Protein AF-A0A151SII6-F1 (afdb_monomer_lite)

Sequence (58 aa):
MLDLKVVEKILRTLMERFTYVMVLIKESKDTKTMSIDELQSSLVVHEQMSKRRSIDDK

Secondary structure (DSSP, 8-state):
-HHHHHHHHHHHHHHHH-HHHHHHHHHHS-TTT--HHHHHHHHHHHHHHHHHTTSS--

Organism: Cajanus cajan (NCBI:txid3821)

Foldseek 3Di:
DVFLVVLVVVLVVCCVVPVPVSVVCVVVDPSNPDGPVNVVVVVVVVVVVVVVVVPPPD

Radius of gyration: 12.94 Å; chains: 1; bounding box: 43×18×24 Å

Structure (mmCIF, N/CA/C/O backbone):
data_AF-A0A151SII6-F1
#
_entry.id   AF-A0A151SII6-F1
#
loop_
_atom_site.group_PDB
_atom_site.id
_atom_site.type_symbol
_atom_site.label_atom_id
_atom_site.label_alt_id
_atom_site.label_comp_id
_atom_site.label_asym_id
_atom_site.label_entity_id
_atom_site.label_seq_id
_atom_site.pdbx_PDB_ins_code
_atom_site.Cartn_x
_atom_site.Cartn_y
_atom_site.Cartn_z
_atom_site.occupancy
_atom_site.B_iso_or_equiv
_atom_site.auth_seq_id
_atom_site.auth_comp_id
_atom_site.auth_asym_id
_atom_site.auth_atom_id
_atom_site.pdbx_PDB_model_num
ATOM 1 N N . MET A 1 1 ? -13.116 3.081 9.212 1.00 58.84 1 MET A N 1
ATOM 2 C CA . MET A 1 1 ? -13.498 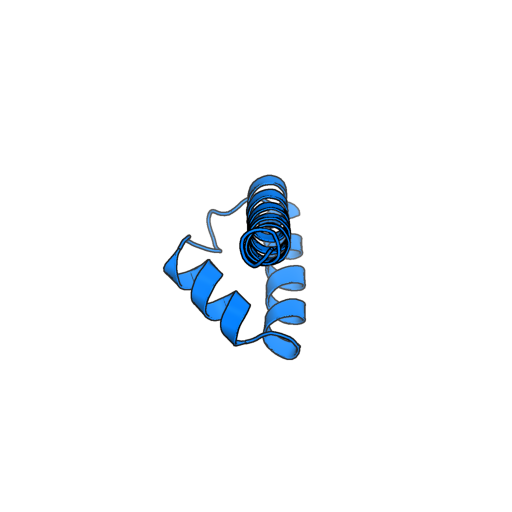1.740 8.688 1.00 58.84 1 MET A CA 1
ATOM 3 C C . MET A 1 1 ? -13.399 1.625 7.161 1.00 58.84 1 MET A C 1
ATOM 5 O O . MET A 1 1 ? -13.347 0.502 6.673 1.00 58.84 1 MET A O 1
ATOM 9 N N . LEU A 1 2 ? -13.364 2.727 6.397 1.00 71.75 2 LEU A N 1
ATOM 10 C CA . LEU A 1 2 ? -13.145 2.687 4.941 1.00 71.75 2 LEU A CA 1
ATOM 11 C C . LEU A 1 2 ? -11.693 2.338 4.584 1.00 71.75 2 LEU A C 1
ATOM 13 O O . LEU A 1 2 ? -11.459 1.630 3.610 1.00 71.75 2 LEU A O 1
ATOM 17 N N . ASP A 1 3 ? -10.745 2.749 5.423 1.00 76.25 3 ASP A N 1
ATOM 18 C CA . ASP A 1 3 ? -9.310 2.621 5.170 1.00 76.25 3 ASP A CA 1
ATOM 19 C C . ASP A 1 3 ? -8.844 1.170 5.055 1.00 76.25 3 ASP A C 1
ATOM 21 O O . ASP A 1 3 ? -8.154 0.818 4.104 1.00 76.25 3 ASP A O 1
ATOM 25 N N . LEU A 1 4 ? -9.327 0.295 5.943 1.00 78.88 4 LEU A N 1
ATOM 26 C CA . LEU A 1 4 ? -9.030 -1.141 5.897 1.00 78.88 4 LEU A CA 1
ATOM 27 C C . LEU A 1 4 ? -9.537 -1.796 4.606 1.00 78.88 4 LEU A C 1
ATOM 29 O O . LEU A 1 4 ? -8.801 -2.534 3.959 1.00 78.88 4 LEU A O 1
ATOM 33 N N . LYS A 1 5 ? -10.765 -1.474 4.177 1.00 82.12 5 LYS A N 1
ATOM 34 C CA . LYS A 1 5 ? -11.332 -2.014 2.929 1.00 82.12 5 LYS A CA 1
ATOM 35 C C . LYS A 1 5 ? -10.558 -1.555 1.695 1.00 82.12 5 LYS A C 1
ATOM 37 O O . LYS A 1 5 ? -10.467 -2.295 0.716 1.00 82.12 5 LYS A O 1
ATOM 42 N N . VAL A 1 6 ? -10.033 -0.332 1.718 1.00 84.00 6 VAL A N 1
ATOM 43 C CA . VAL A 1 6 ? -9.208 0.210 0.633 1.00 84.00 6 VAL A CA 1
ATOM 44 C C . VAL A 1 6 ? -7.838 -0.468 0.618 1.00 84.00 6 VAL A C 1
ATOM 46 O O . VAL A 1 6 ? -7.428 -0.946 -0.437 1.00 84.00 6 VAL A O 1
ATOM 49 N N . VAL A 1 7 ? -7.183 -0.602 1.776 1.00 80.12 7 VAL A N 1
ATOM 50 C CA . VAL A 1 7 ? -5.917 -1.339 1.935 1.00 80.12 7 VAL A CA 1
ATOM 51 C C . VAL A 1 7 ? -6.058 -2.785 1.452 1.00 80.12 7 VAL A C 1
ATOM 53 O O . VAL A 1 7 ? -5.242 -3.239 0.654 1.00 80.12 7 VAL A O 1
ATOM 56 N N . GLU A 1 8 ? -7.131 -3.487 1.826 1.00 82.31 8 GLU A N 1
ATOM 57 C CA . GLU A 1 8 ? -7.404 -4.849 1.351 1.00 82.31 8 GLU A CA 1
ATOM 58 C C . GLU A 1 8 ? -7.599 -4.920 -0.169 1.00 82.31 8 GLU A C 1
ATOM 60 O O . GLU A 1 8 ? -7.097 -5.842 -0.813 1.00 82.31 8 GLU A O 1
ATOM 65 N N . LYS A 1 9 ? -8.299 -3.950 -0.774 1.00 85.69 9 LYS A N 1
ATOM 66 C CA . LYS A 1 9 ? -8.459 -3.878 -2.237 1.00 85.69 9 LYS A CA 1
ATOM 67 C C . LYS A 1 9 ? -7.125 -3.653 -2.949 1.00 85.69 9 LYS A C 1
ATOM 69 O O . LYS A 1 9 ? -6.869 -4.293 -3.972 1.00 85.69 9 LYS A O 1
ATOM 74 N N . ILE A 1 10 ? -6.284 -2.767 -2.418 1.00 82.56 10 ILE A N 1
ATOM 75 C CA . ILE A 1 10 ? -4.955 -2.481 -2.970 1.00 82.56 10 ILE A CA 1
ATOM 76 C C . ILE A 1 10 ? -4.072 -3.722 -2.848 1.00 82.56 10 ILE A C 1
ATOM 78 O O . ILE A 1 10 ? -3.522 -4.170 -3.850 1.00 82.56 10 ILE A O 1
ATOM 82 N N . LEU A 1 11 ? -4.002 -4.332 -1.662 1.00 79.19 11 LEU A N 1
ATOM 83 C CA . LEU A 1 11 ? -3.243 -5.560 -1.426 1.00 79.19 11 LEU A CA 1
ATOM 84 C C . LEU A 1 11 ? -3.729 -6.715 -2.300 1.00 79.19 11 LEU A C 1
ATOM 86 O O . LEU A 1 11 ? -2.900 -7.448 -2.821 1.00 79.19 11 LEU A O 1
ATOM 90 N N . ARG A 1 12 ? -5.042 -6.862 -2.524 1.00 82.94 12 ARG A N 1
ATOM 91 C CA . ARG A 1 12 ? -5.594 -7.869 -3.445 1.00 82.94 12 ARG A CA 1
ATOM 92 C C . ARG A 1 12 ? -5.145 -7.630 -4.889 1.00 82.94 12 ARG A C 1
ATOM 94 O O . ARG A 1 12 ? -4.704 -8.565 -5.546 1.00 82.94 12 ARG A O 1
ATOM 101 N N . THR A 1 13 ? -5.188 -6.381 -5.351 1.00 82.75 13 THR A N 1
ATOM 102 C CA . THR A 1 13 ? -4.723 -6.003 -6.700 1.00 82.75 13 THR A CA 1
ATOM 103 C C . THR A 1 13 ? -3.211 -6.212 -6.853 1.00 82.75 13 THR A C 1
ATOM 105 O O . THR A 1 13 ? -2.739 -6.686 -7.885 1.00 82.75 13 THR A O 1
ATOM 108 N N . LEU A 1 14 ? -2.440 -5.886 -5.810 1.00 80.06 14 LEU A N 1
ATOM 109 C CA . LEU A 1 14 ? -1.002 -6.136 -5.751 1.00 80.06 14 LEU A CA 1
ATOM 110 C C . LEU A 1 14 ? -0.692 -7.629 -5.671 1.00 80.06 14 LEU A C 1
ATOM 112 O O . LEU A 1 14 ? 0.270 -8.056 -6.280 1.00 80.06 14 LEU A O 1
ATOM 116 N N . MET A 1 15 ? -1.495 -8.440 -4.987 1.00 76.62 15 MET A N 1
ATOM 117 C CA . MET A 1 15 ? -1.309 -9.892 -4.916 1.00 76.62 15 MET A CA 1
ATOM 118 C C . MET A 1 15 ? -1.454 -10.553 -6.294 1.00 76.62 15 MET A C 1
ATOM 120 O O . MET A 1 15 ? -0.680 -11.455 -6.611 1.00 76.62 15 MET A O 1
ATOM 124 N N . GLU A 1 16 ? -2.387 -10.069 -7.121 1.00 76.38 16 GLU A N 1
ATOM 125 C CA . GLU A 1 16 ? -2.588 -10.541 -8.500 1.00 76.38 16 GLU A CA 1
ATOM 126 C C . GLU A 1 16 ? -1.414 -10.217 -9.436 1.00 76.38 16 GLU A C 1
ATOM 128 O O . GLU A 1 16 ? -1.148 -10.977 -10.362 1.00 76.38 16 GLU A O 1
ATOM 133 N N . ARG A 1 17 ? -0.700 -9.105 -9.213 1.00 75.62 17 ARG A N 1
ATOM 134 C CA . ARG A 1 17 ? 0.391 -8.652 -10.103 1.00 75.62 17 ARG A CA 1
ATOM 135 C C . ARG A 1 17 ? 1.797 -8.841 -9.532 1.00 75.62 17 ARG A C 1
ATOM 137 O O . ARG A 1 17 ? 2.760 -8.939 -10.280 1.00 75.62 17 ARG A O 1
ATOM 144 N N . PHE A 1 18 ? 1.912 -8.868 -8.212 1.00 73.19 18 PHE A N 1
ATOM 145 C CA . PHE A 1 18 ? 3.146 -8.776 -7.436 1.00 73.19 18 PHE A CA 1
ATOM 146 C C . PHE A 1 18 ? 3.012 -9.565 -6.127 1.00 73.19 18 PHE A C 1
ATOM 148 O O . PHE A 1 18 ? 3.106 -9.027 -5.020 1.00 73.19 18 PHE A O 1
ATOM 155 N N . THR A 1 19 ? 2.825 -10.879 -6.249 1.00 75.44 19 THR A N 1
ATOM 156 C CA . THR A 1 19 ? 2.713 -11.805 -5.109 1.00 75.44 19 THR A CA 1
ATOM 157 C C . THR A 1 19 ? 3.925 -11.704 -4.171 1.00 75.44 19 THR A C 1
ATOM 159 O O . THR A 1 19 ? 3.772 -11.790 -2.957 1.00 75.44 19 THR A O 1
ATOM 162 N N . TYR A 1 20 ? 5.112 -11.417 -4.716 1.00 80.44 20 TYR A N 1
ATOM 163 C CA . TYR A 1 20 ? 6.341 -11.181 -3.951 1.00 80.44 20 TYR A CA 1
ATOM 164 C C . TYR A 1 20 ? 6.281 -9.925 -3.064 1.00 80.44 20 TYR A C 1
ATOM 166 O O . TYR A 1 20 ? 6.639 -9.973 -1.889 1.00 80.44 20 TYR A O 1
ATOM 174 N N . VAL A 1 21 ? 5.768 -8.808 -3.592 1.00 74.44 21 VAL A N 1
ATOM 175 C CA . VAL A 1 21 ? 5.622 -7.552 -2.834 1.00 74.44 21 VAL A CA 1
ATOM 176 C C . VAL A 1 21 ? 4.615 -7.734 -1.699 1.00 74.44 21 VAL A C 1
ATOM 178 O O . VAL A 1 21 ? 4.816 -7.222 -0.602 1.00 74.44 21 VAL A O 1
ATOM 181 N N . MET A 1 22 ? 3.556 -8.511 -1.932 1.00 76.12 22 MET A N 1
ATOM 182 C CA . MET A 1 22 ? 2.560 -8.820 -0.908 1.00 76.12 22 MET A CA 1
ATOM 183 C C . MET A 1 22 ? 3.152 -9.628 0.252 1.00 76.12 22 MET A C 1
ATOM 185 O O . MET A 1 22 ? 2.891 -9.292 1.405 1.00 76.12 22 MET A O 1
ATOM 189 N N . VAL A 1 23 ? 3.980 -10.639 -0.040 1.00 76.31 23 VAL A N 1
ATOM 190 C CA . VAL A 1 23 ? 4.704 -11.404 0.988 1.00 76.31 23 VAL A CA 1
ATOM 191 C C . VAL A 1 23 ? 5.636 -10.490 1.778 1.00 76.31 23 VAL A C 1
ATOM 193 O O . VAL A 1 23 ? 5.537 -10.465 2.996 1.00 76.31 23 VAL A O 1
ATOM 196 N N . LEU A 1 24 ? 6.438 -9.655 1.111 1.00 77.56 24 LEU A N 1
ATOM 197 C CA . LEU A 1 24 ? 7.337 -8.704 1.779 1.00 77.56 24 LEU A CA 1
ATOM 198 C C . LEU A 1 24 ? 6.611 -7.720 2.699 1.00 77.56 24 LEU A C 1
ATOM 200 O O . LEU A 1 24 ? 7.063 -7.473 3.816 1.00 77.56 24 LEU A O 1
ATOM 204 N N . ILE A 1 25 ? 5.487 -7.155 2.246 1.00 76.69 25 ILE A N 1
ATOM 205 C CA . ILE A 1 25 ? 4.682 -6.239 3.062 1.00 76.69 25 ILE A CA 1
ATOM 206 C C . ILE A 1 25 ? 4.112 -6.983 4.266 1.00 76.69 25 ILE A C 1
ATOM 208 O O . ILE A 1 25 ? 4.172 -6.461 5.371 1.00 76.69 25 ILE A O 1
ATOM 212 N N . LYS A 1 26 ? 3.596 -8.198 4.060 1.00 73.88 26 LYS A N 1
ATOM 213 C CA . LYS A 1 26 ? 3.005 -9.026 5.115 1.00 73.88 26 LYS A CA 1
ATOM 214 C C . LYS A 1 26 ? 4.039 -9.523 6.128 1.00 73.88 26 LYS A C 1
ATOM 216 O O . LYS A 1 26 ? 3.700 -9.715 7.289 1.00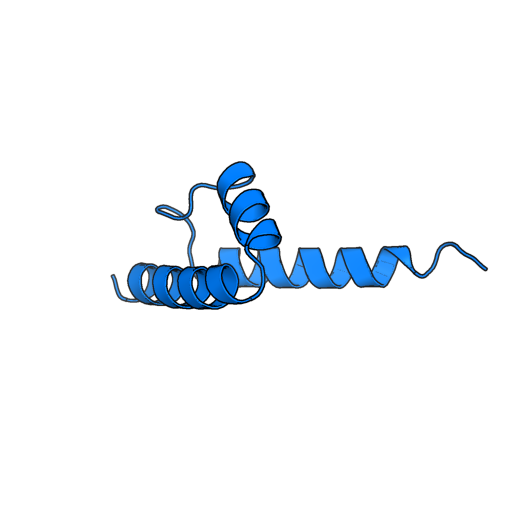 73.88 26 LYS A O 1
ATOM 221 N N . GLU A 1 27 ? 5.279 -9.719 5.693 1.00 74.69 27 GLU A N 1
ATOM 222 C CA . GLU A 1 27 ? 6.410 -10.101 6.542 1.00 74.69 27 GLU A CA 1
ATOM 223 C C . GLU A 1 27 ? 6.988 -8.890 7.293 1.00 74.69 27 GLU A C 1
ATOM 225 O O . GLU A 1 27 ? 7.397 -9.010 8.443 1.00 74.69 27 GLU A O 1
ATOM 230 N N . SER A 1 28 ? 6.959 -7.700 6.679 1.00 72.00 28 SER A N 1
ATOM 231 C CA . SER A 1 28 ? 7.448 -6.458 7.295 1.00 72.00 28 SER A CA 1
ATOM 232 C C . SER A 1 28 ? 6.433 -5.791 8.228 1.00 72.00 28 SER A C 1
ATOM 234 O O . SER A 1 28 ? 6.837 -5.123 9.179 1.00 72.00 28 SER A O 1
ATOM 236 N N . LYS A 1 29 ? 5.125 -5.906 7.952 1.00 72.44 29 LYS A N 1
ATOM 237 C CA . LYS A 1 29 ? 4.049 -5.253 8.714 1.00 72.44 29 LYS A CA 1
ATOM 238 C C . LYS A 1 29 ? 2.729 -6.023 8.677 1.00 72.44 29 LYS A C 1
ATOM 240 O O . LYS A 1 29 ? 2.364 -6.677 7.701 1.00 72.44 29 LYS A O 1
ATOM 245 N N . ASP A 1 30 ? 1.945 -5.844 9.737 1.00 74.38 30 ASP A N 1
ATOM 246 C CA . ASP A 1 30 ? 0.618 -6.435 9.852 1.00 74.38 30 ASP A CA 1
ATOM 247 C C . ASP A 1 30 ? -0.408 -5.660 9.004 1.00 74.38 30 ASP A C 1
ATOM 249 O O . ASP A 1 30 ? -0.825 -4.542 9.317 1.00 74.38 30 ASP A O 1
ATOM 253 N N . THR A 1 31 ? -0.827 -6.258 7.886 1.00 71.88 31 THR A N 1
ATOM 254 C CA . THR A 1 31 ? -1.787 -5.665 6.928 1.00 71.88 31 THR A CA 1
ATOM 255 C C . THR A 1 31 ? -3.129 -5.259 7.551 1.00 71.88 31 THR A C 1
ATOM 257 O O . THR A 1 31 ? -3.847 -4.440 6.982 1.00 71.88 31 THR A O 1
ATOM 260 N N . LYS A 1 32 ? -3.469 -5.812 8.723 1.00 68.00 32 LYS A N 1
ATOM 261 C CA . LYS A 1 32 ? -4.721 -5.541 9.438 1.00 68.0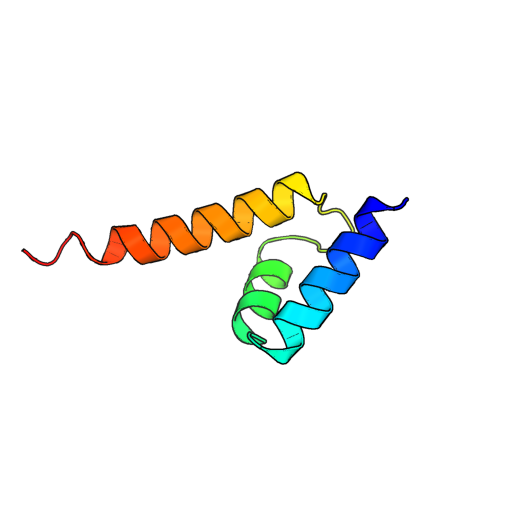0 32 LYS A CA 1
ATOM 262 C C . LYS A 1 32 ? -4.646 -4.307 10.341 1.00 68.00 32 LYS A C 1
ATOM 264 O O . LYS A 1 32 ? -5.687 -3.793 10.744 1.00 68.00 32 LYS A O 1
ATOM 269 N N . THR A 1 33 ? -3.442 -3.829 10.646 1.00 72.75 33 THR A N 1
ATOM 270 C CA . THR A 1 33 ? -3.210 -2.605 11.430 1.00 72.75 33 THR A CA 1
ATOM 271 C C . THR A 1 33 ? -2.658 -1.461 10.582 1.00 72.75 33 THR A C 1
ATOM 273 O O . THR A 1 33 ? -2.615 -0.326 11.047 1.00 72.75 33 THR A O 1
ATOM 276 N N . MET A 1 34 ? -2.245 -1.745 9.344 1.00 78.00 34 MET A N 1
ATOM 277 C CA . MET A 1 34 ? -1.671 -0.769 8.421 1.00 78.00 34 MET A CA 1
ATOM 278 C C . MET A 1 34 ? -2.728 0.217 7.898 1.00 78.00 34 MET A C 1
ATOM 280 O O . MET A 1 34 ? -3.771 -0.185 7.381 1.00 78.00 34 MET A O 1
ATOM 284 N N . SER A 1 35 ? -2.438 1.517 7.991 1.00 81.12 35 SER A N 1
ATOM 285 C CA . SER A 1 35 ? -3.258 2.575 7.377 1.00 81.12 35 SER A CA 1
ATOM 286 C C . SER A 1 35 ? -2.879 2.817 5.910 1.00 81.12 35 SER A C 1
ATOM 288 O O . SER A 1 35 ? -1.775 2.475 5.488 1.00 81.12 35 SER A O 1
ATOM 290 N N . ILE A 1 36 ? -3.773 3.443 5.127 1.00 81.56 36 ILE A N 1
ATOM 291 C CA . ILE A 1 36 ? -3.514 3.773 3.708 1.00 81.56 36 ILE A CA 1
ATOM 292 C C . ILE A 1 36 ? -2.220 4.583 3.560 1.00 81.56 36 ILE A C 1
ATOM 294 O O . ILE A 1 36 ? -1.411 4.280 2.687 1.00 81.56 36 ILE A O 1
ATOM 298 N N . ASP A 1 37 ? -2.021 5.574 4.428 1.00 81.25 37 ASP A N 1
ATOM 299 C CA . ASP A 1 37 ? -0.862 6.469 4.391 1.00 81.25 37 ASP A CA 1
ATOM 300 C C . ASP A 1 37 ? 0.456 5.701 4.600 1.00 81.25 37 ASP A C 1
ATOM 302 O O . ASP A 1 37 ? 1.417 5.851 3.847 1.00 81.25 37 ASP A O 1
ATOM 306 N N . GLU A 1 38 ? 0.468 4.753 5.543 1.00 80.19 38 GLU A N 1
ATOM 307 C CA . GLU A 1 38 ? 1.614 3.865 5.758 1.00 80.19 38 GLU A CA 1
ATOM 308 C C . GLU A 1 38 ? 1.849 2.903 4.588 1.00 80.19 38 GLU A C 1
ATOM 310 O O . GLU A 1 38 ? 3.004 2.616 4.255 1.00 80.19 38 GLU A O 1
ATOM 315 N N . LEU A 1 39 ? 0.77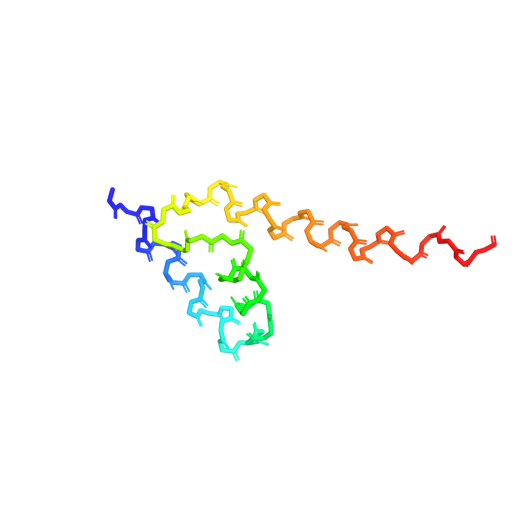8 2.383 3.973 1.00 80.38 39 LEU A N 1
ATOM 316 C CA . LEU A 1 39 ? 0.868 1.506 2.802 1.00 80.38 39 LEU A CA 1
ATOM 317 C C . LEU A 1 39 ? 1.469 2.252 1.613 1.00 80.38 39 LEU A C 1
ATOM 319 O O . LEU A 1 39 ? 2.391 1.746 0.972 1.00 80.38 39 LEU A O 1
ATOM 323 N N . GLN A 1 40 ? 0.983 3.464 1.346 1.00 79.25 40 GLN A N 1
ATOM 324 C CA . GLN A 1 40 ? 1.528 4.327 0.304 1.00 79.25 40 GLN A CA 1
ATOM 325 C C . GLN A 1 40 ? 2.979 4.699 0.599 1.00 79.25 40 GLN A C 1
ATOM 327 O O . GLN A 1 40 ? 3.818 4.567 -0.287 1.00 79.25 40 GLN A O 1
ATOM 332 N N . SER A 1 41 ? 3.300 5.076 1.837 1.00 80.56 41 SER A N 1
ATOM 333 C CA . SER A 1 41 ? 4.670 5.396 2.241 1.00 80.56 41 SER A CA 1
ATOM 334 C C . SER A 1 41 ? 5.616 4.202 2.053 1.00 80.56 41 SER A C 1
ATOM 336 O O . SER A 1 41 ? 6.680 4.355 1.456 1.00 80.56 41 SER A O 1
ATOM 338 N N . SER A 1 42 ? 5.209 2.981 2.427 1.00 77.44 42 SER A N 1
ATOM 339 C CA . SER A 1 42 ? 6.017 1.770 2.189 1.00 77.44 42 SER A CA 1
ATOM 340 C C . SER A 1 42 ? 6.230 1.486 0.703 1.00 77.44 42 SER A C 1
ATOM 342 O O . SER A 1 42 ? 7.352 1.195 0.297 1.00 77.44 42 SER A O 1
ATOM 344 N N . LEU A 1 43 ? 5.181 1.589 -0.119 1.00 79.19 43 LEU A N 1
ATOM 345 C CA . LEU A 1 43 ? 5.278 1.371 -1.566 1.00 79.19 43 LEU A CA 1
ATOM 346 C C . LEU A 1 43 ? 6.190 2.409 -2.233 1.00 79.19 43 LEU A C 1
ATOM 348 O O . LEU A 1 43 ? 7.047 2.047 -3.038 1.00 79.19 43 LEU A O 1
ATOM 352 N N . VAL A 1 44 ? 6.050 3.683 -1.860 1.00 80.25 44 VAL A N 1
ATOM 353 C CA . VAL A 1 44 ? 6.870 4.780 -2.388 1.00 80.25 44 VAL A CA 1
ATOM 354 C C . VAL A 1 44 ? 8.325 4.625 -1.962 1.00 80.25 44 VAL A C 1
ATOM 356 O O . VAL A 1 44 ? 9.209 4.747 -2.805 1.00 80.25 44 VAL A O 1
ATOM 359 N N . VAL A 1 45 ? 8.599 4.308 -0.693 1.00 76.12 45 VAL A N 1
ATOM 360 C CA . VAL A 1 45 ? 9.969 4.063 -0.216 1.00 76.12 45 VAL A CA 1
ATOM 361 C C . VAL A 1 45 ? 10.579 2.856 -0.927 1.00 76.12 45 VAL A C 1
ATOM 363 O O . VAL A 1 45 ? 11.733 2.923 -1.341 1.00 76.12 45 VAL A O 1
ATOM 366 N N . HIS A 1 46 ? 9.820 1.780 -1.142 1.00 72.94 46 HIS A N 1
ATOM 367 C CA . HIS A 1 46 ? 10.311 0.600 -1.855 1.00 72.94 46 HIS A CA 1
ATOM 368 C C . HIS A 1 46 ? 10.625 0.904 -3.333 1.00 72.94 46 HIS A C 1
ATOM 370 O O . HIS A 1 46 ? 11.639 0.439 -3.862 1.00 72.94 46 HIS A O 1
ATOM 376 N N . GLU A 1 47 ? 9.808 1.726 -4.001 1.00 75.12 47 GLU A N 1
ATOM 377 C CA . GLU A 1 47 ? 10.069 2.201 -5.366 1.00 75.12 47 GLU A CA 1
ATOM 378 C C . GLU A 1 47 ? 11.279 3.151 -5.418 1.00 75.12 47 GLU A C 1
ATOM 380 O O . GLU A 1 47 ? 12.153 3.013 -6.276 1.00 75.12 47 GLU A O 1
ATOM 385 N N . GLN A 1 48 ? 11.378 4.087 -4.471 1.00 70.12 48 GLN A N 1
ATOM 386 C CA . GLN A 1 48 ? 12.494 5.027 -4.370 1.00 70.12 48 GLN A CA 1
ATOM 387 C C . GLN A 1 48 ? 13.815 4.324 -4.047 1.00 70.12 48 GLN A C 1
ATOM 389 O O . GLN A 1 48 ? 14.839 4.661 -4.637 1.00 70.12 48 GLN A O 1
ATOM 394 N N . MET A 1 49 ? 13.812 3.330 -3.158 1.00 65.06 49 MET A N 1
ATOM 395 C CA . MET A 1 49 ? 14.997 2.532 -2.835 1.00 65.06 49 MET A CA 1
ATOM 396 C C . MET A 1 49 ? 15.425 1.674 -4.031 1.00 65.06 49 MET A C 1
ATOM 398 O O . MET A 1 49 ? 16.619 1.571 -4.313 1.00 65.06 49 MET A O 1
ATOM 402 N N . SER A 1 50 ? 14.461 1.117 -4.772 1.00 60.34 50 SER A N 1
ATOM 403 C CA . SER A 1 50 ? 14.738 0.380 -6.012 1.00 60.34 50 SER A CA 1
ATOM 404 C C . SER A 1 50 ? 15.357 1.288 -7.080 1.00 60.34 50 SER A C 1
ATOM 406 O O . SER A 1 50 ? 16.308 0.883 -7.737 1.00 60.34 50 SER A O 1
ATOM 408 N N . LYS A 1 51 ? 1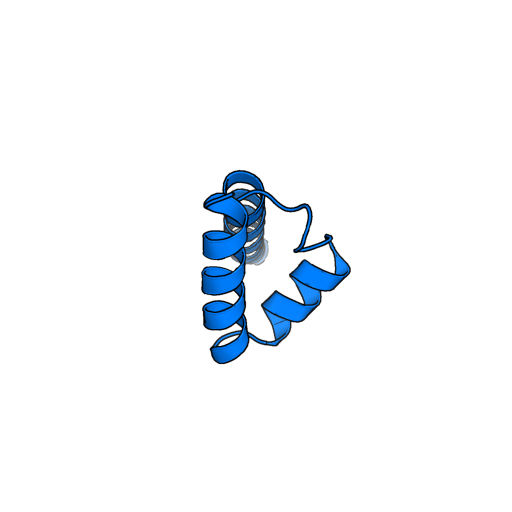4.894 2.541 -7.203 1.00 60.00 51 LYS A N 1
ATOM 409 C CA . LYS A 1 51 ? 15.482 3.544 -8.110 1.00 60.00 51 LYS A CA 1
ATOM 410 C C . LYS A 1 51 ? 16.866 4.025 -7.665 1.00 60.00 51 LYS A C 1
ATOM 412 O O . LYS A 1 51 ? 17.726 4.258 -8.507 1.00 60.00 51 LYS A O 1
ATOM 417 N N . ARG A 1 52 ? 17.108 4.176 -6.358 1.00 57.78 52 ARG A N 1
ATOM 418 C CA . ARG A 1 52 ? 18.410 4.637 -5.836 1.00 57.78 52 ARG A CA 1
ATOM 419 C C . ARG A 1 52 ? 19.514 3.589 -5.942 1.00 57.78 52 ARG A C 1
ATOM 421 O O . ARG A 1 52 ? 20.670 3.971 -6.070 1.00 57.78 52 ARG A O 1
ATOM 428 N N . ARG A 1 53 ? 19.184 2.293 -5.960 1.00 54.09 53 ARG A N 1
ATOM 429 C CA . ARG A 1 53 ? 20.171 1.224 -6.203 1.00 54.09 53 ARG A CA 1
ATOM 430 C C . ARG A 1 53 ? 20.704 1.169 -7.639 1.00 54.09 53 ARG A C 1
ATOM 432 O O . ARG A 1 53 ? 21.612 0.396 -7.891 1.00 54.09 53 ARG A O 1
ATOM 439 N N . SER A 1 54 ? 20.198 1.993 -8.557 1.00 51.81 54 SER A N 1
ATOM 440 C CA . SER A 1 54 ? 20.759 2.136 -9.908 1.00 51.81 54 SER A CA 1
ATOM 441 C C . SER A 1 54 ? 21.753 3.302 -10.051 1.00 51.81 54 SER A C 1
ATOM 443 O O . SER A 1 54 ? 22.128 3.621 -11.173 1.00 51.81 54 SER A O 1
ATOM 445 N N . ILE A 1 55 ? 22.160 3.965 -8.957 1.00 55.16 55 ILE A N 1
ATOM 446 C CA . ILE A 1 55 ? 23.069 5.135 -8.987 1.00 55.16 55 ILE A CA 1
ATOM 447 C C . ILE A 1 55 ? 24.428 4.830 -8.315 1.00 55.16 55 ILE A C 1
ATOM 449 O O . ILE A 1 55 ? 25.167 5.753 -8.003 1.00 55.16 55 ILE A O 1
ATOM 453 N N . ASP A 1 56 ? 24.785 3.559 -8.099 1.00 51.03 56 ASP A N 1
ATOM 454 C CA . ASP A 1 56 ? 26.122 3.181 -7.584 1.00 51.03 56 ASP A CA 1
ATOM 455 C C . ASP A 1 56 ? 26.951 2.345 -8.578 1.00 51.03 56 ASP A C 1
ATOM 457 O O . ASP A 1 56 ? 27.986 1.798 -8.230 1.00 51.03 56 ASP A O 1
ATOM 461 N N . ASP A 1 57 ? 26.533 2.293 -9.845 1.00 49.06 57 ASP A N 1
ATOM 462 C CA . ASP A 1 57 ? 27.362 1.804 -10.952 1.00 49.06 57 ASP A CA 1
ATOM 463 C C . ASP A 1 57 ? 27.656 2.974 -11.908 1.00 49.06 57 ASP A C 1
ATOM 465 O O . ASP A 1 57 ? 27.099 3.072 -13.005 1.00 49.06 57 ASP A O 1
ATOM 469 N N . LYS A 1 58 ? 28.496 3.920 -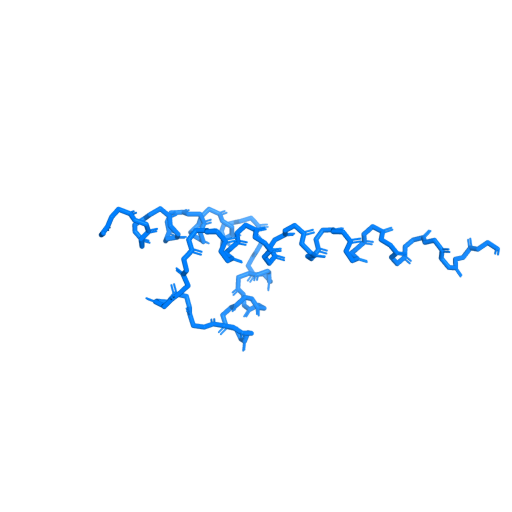11.474 1.00 41.62 58 LYS A N 1
ATOM 470 C CA . LYS A 1 58 ? 29.231 4.806 -12.386 1.00 41.62 58 LYS A CA 1
ATOM 471 C C . LYS A 1 58 ? 30.618 5.136 -11.856 1.00 41.62 58 LYS A C 1
ATOM 473 O O . LYS A 1 58 ? 30.704 5.607 -10.704 1.00 41.62 58 LYS A O 1
#

pLDDT: mean 73.2, std 9.88, range [41.62, 85.69]